Protein AF-A0A920NM06-F1 (afdb_monomer)

pLDDT: mean 93.57, std 5.58, range [59.06, 98.06]

Radius of gyration: 14.75 Å; Cα contacts (8 Å, |Δi|>4): 52; chains: 1; bounding box: 33×29×51 Å

Sequence (97 aa):
MSKDNNATTGQVYSTVLNRERKGDYLGATIQVIPHITDEIKRRIHLVNNPKKYDVVICEVGGTVGDIESLPFMEAIRQMSVEVGYHNHLIVHVTLVP

Foldseek 3Di:
DDPLLDDDPVNLVVVLVVCVVVCVVVPDDDDLPPRSLVSLLVSQVVVQVVNPDPDDDDDQDDDPPDPRCVSVVVSVVVVCVVCDVVRDDDDDDDDDD

Secondary structure (DSSP, 8-state):
--GGG---HHHHHHHHHHHHHHTTTTTPPP-IIIIIHHHHHHHHHHHTTT---S-------S-TTSGGGHHHHHHHHHHHHHH-GGG----------

Nearest PDB structures (foldseek):
  1vcn-assembly1_A  TM=9.653E-01  e=6.039E-07  Thermus thermophilus
  1vcm-assembly1_A  TM=9.603E-01  e=5.358E-07  Thermus thermophilus
  1vco-assembly1_A  TM=9.599E-01  e=1.166E-06  Thermus thermophilus
  3nva-assembly1_A  TM=9.688E-01  e=4.344E-06  Saccharolobus solfataricus
  7mih-assembly1_A  TM=8.540E-01  e=8.904E-06  Homo sapiens

Structure (mmCIF, N/CA/C/O backbone):
data_AF-A0A920NM06-F1
#
_entry.id   AF-A0A920NM06-F1
#
loop_
_atom_site.group_PDB
_atom_site.id
_atom_site.type_symbol
_atom_site.label_atom_id
_atom_site.label_alt_id
_atom_site.label_comp_id
_atom_site.label_asym_id
_atom_site.label_entity_id
_atom_site.label_seq_id
_atom_site.pdbx_PDB_ins_code
_atom_site.Cartn_x
_atom_site.Cartn_y
_atom_site.Cartn_z
_atom_site.occupancy
_atom_site.B_iso_or_equiv
_atom_site.auth_seq_id
_atom_site.auth_comp_id
_atom_site.auth_asym_id
_atom_site.auth_atom_id
_atom_site.pdbx_PDB_model_num
ATOM 1 N N . MET A 1 1 ? -9.149 17.961 -4.881 1.00 59.06 1 MET A N 1
ATOM 2 C CA . MET A 1 1 ? -8.374 16.852 -4.283 1.00 59.06 1 MET A CA 1
ATOM 3 C C . MET A 1 1 ? -8.294 17.079 -2.782 1.00 59.06 1 MET A C 1
ATOM 5 O O . MET A 1 1 ? -7.954 18.191 -2.394 1.00 59.06 1 MET A O 1
ATOM 9 N N . SER A 1 2 ? -8.662 16.097 -1.952 1.00 77.81 2 SER A N 1
ATOM 10 C CA . SER A 1 2 ? -8.438 16.179 -0.498 1.00 77.81 2 SER A CA 1
ATOM 11 C C . SER A 1 2 ? -7.032 15.677 -0.148 1.00 77.81 2 SER A C 1
ATOM 13 O O . SER A 1 2 ? -6.350 15.088 -0.990 1.00 77.81 2 SER A O 1
ATOM 15 N N . LYS A 1 3 ? -6.601 15.886 1.103 1.00 75.94 3 LYS A N 1
ATOM 16 C CA . LYS A 1 3 ? -5.343 15.322 1.624 1.00 75.94 3 LYS A CA 1
ATOM 17 C C . LYS A 1 3 ? -5.318 13.789 1.606 1.00 75.94 3 LYS A C 1
ATOM 19 O O . LYS A 1 3 ? -4.235 13.222 1.621 1.00 75.94 3 LYS A O 1
ATOM 24 N N . ASP A 1 4 ? -6.478 13.141 1.550 1.00 79.56 4 ASP A N 1
ATOM 25 C CA . ASP A 1 4 ? -6.598 11.680 1.585 1.00 79.56 4 ASP A CA 1
ATOM 26 C C . ASP A 1 4 ? -6.312 11.031 0.224 1.00 79.56 4 ASP A C 1
ATOM 28 O O . ASP A 1 4 ? -6.027 9.841 0.156 1.00 79.56 4 ASP A O 1
ATOM 32 N N . ASN A 1 5 ? -6.337 11.818 -0.859 1.00 83.94 5 ASN A N 1
ATOM 33 C CA . ASN A 1 5 ? -6.131 11.327 -2.224 1.00 83.94 5 ASN A CA 1
ATOM 34 C C . ASN A 1 5 ? -4.649 11.171 -2.600 1.00 83.94 5 ASN A C 1
ATOM 36 O O . ASN A 1 5 ? -4.350 10.777 -3.722 1.00 83.94 5 ASN A O 1
ATOM 40 N N . ASN A 1 6 ? -3.724 11.529 -1.708 1.00 88.94 6 ASN A N 1
ATOM 41 C CA . ASN A 1 6 ? -2.292 11.382 -1.935 1.00 88.94 6 ASN A CA 1
A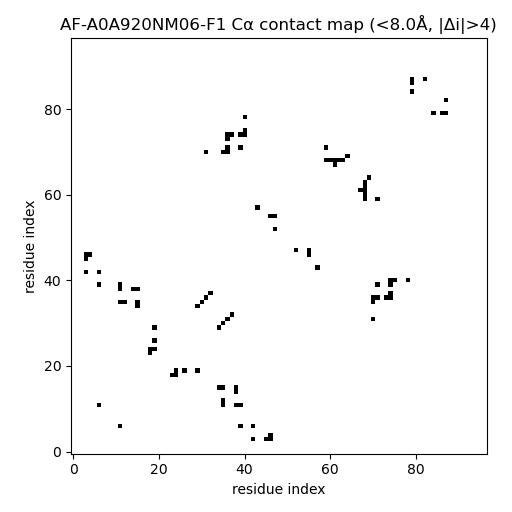TOM 42 C C . ASN A 1 6 ? -1.631 10.786 -0.690 1.00 88.94 6 ASN A C 1
ATOM 44 O O . ASN A 1 6 ? -1.720 11.353 0.401 1.00 88.94 6 ASN A O 1
ATOM 48 N N . ALA A 1 7 ? -0.950 9.657 -0.864 1.00 91.19 7 ALA A N 1
ATOM 49 C CA . ALA A 1 7 ? -0.215 8.976 0.186 1.00 91.19 7 ALA A CA 1
ATOM 50 C C . ALA A 1 7 ? 1.256 8.858 -0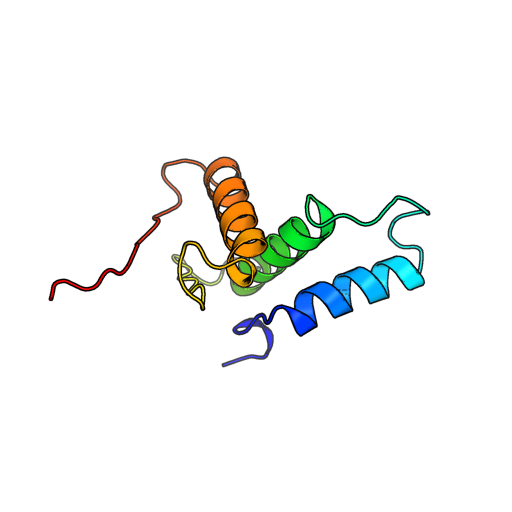.216 1.00 91.19 7 ALA A C 1
ATOM 52 O O . ALA A 1 7 ? 1.593 8.155 -1.162 1.00 91.19 7 ALA A O 1
ATOM 53 N N . THR A 1 8 ? 2.138 9.517 0.534 1.00 93.38 8 THR A N 1
ATOM 54 C CA . THR A 1 8 ? 3.587 9.416 0.314 1.00 93.38 8 THR A CA 1
ATOM 55 C C . THR A 1 8 ? 4.237 8.484 1.331 1.00 93.38 8 THR A C 1
ATOM 57 O O . THR A 1 8 ? 3.764 8.359 2.466 1.00 93.38 8 THR A O 1
ATOM 60 N N . THR A 1 9 ? 5.375 7.886 0.969 1.00 94.06 9 THR A N 1
ATOM 61 C CA . THR A 1 9 ? 6.184 7.049 1.872 1.00 94.06 9 THR A CA 1
ATOM 62 C C . THR A 1 9 ? 6.483 7.772 3.186 1.00 94.06 9 THR A C 1
ATOM 64 O O . THR A 1 9 ? 6.264 7.224 4.263 1.00 94.06 9 THR A O 1
ATOM 67 N N . GLY A 1 10 ? 6.875 9.049 3.125 1.00 94.88 10 GLY A N 1
ATOM 68 C CA . GLY A 1 10 ? 7.141 9.848 4.324 1.00 94.88 10 GLY A CA 1
ATOM 69 C C . GLY A 1 10 ? 5.933 9.953 5.262 1.00 94.88 10 GLY A C 1
ATOM 70 O O . GLY A 1 10 ? 6.079 9.806 6.475 1.00 94.88 10 GLY A O 1
ATOM 71 N N . GLN A 1 11 ? 4.725 10.140 4.724 1.00 95.31 11 GLN A N 1
ATOM 72 C CA . GLN A 1 11 ? 3.507 10.192 5.535 1.00 95.31 11 GLN A CA 1
ATOM 73 C C . GLN A 1 11 ? 3.160 8.835 6.156 1.00 95.31 11 GLN A C 1
ATOM 75 O O . GLN A 1 11 ? 2.760 8.789 7.321 1.00 95.31 11 GLN A O 1
ATOM 80 N N . VAL A 1 12 ? 3.295 7.744 5.397 1.00 96.25 12 VAL A N 1
ATOM 81 C CA . VAL A 1 12 ? 3.030 6.375 5.872 1.00 96.25 12 VAL A CA 1
ATOM 82 C C . VAL A 1 12 ? 3.963 6.036 7.032 1.00 96.25 12 VAL A C 1
ATOM 84 O O . VAL A 1 12 ? 3.498 5.738 8.133 1.00 96.25 12 VAL A O 1
ATOM 87 N N . TYR A 1 13 ? 5.272 6.183 6.826 1.00 96.81 13 TYR A N 1
ATOM 88 C CA . TYR A 1 13 ? 6.278 5.885 7.843 1.00 96.81 13 TYR A CA 1
ATOM 89 C C . TYR A 1 13 ? 6.140 6.797 9.061 1.00 96.81 13 TYR A C 1
ATOM 91 O O . TYR A 1 13 ? 6.163 6.315 10.190 1.00 96.81 13 TYR A O 1
ATOM 99 N N . SER A 1 14 ? 5.922 8.100 8.856 1.00 97.25 14 SER A N 1
ATOM 100 C CA . SER A 1 14 ? 5.691 9.032 9.964 1.00 97.25 14 SER A CA 1
ATOM 101 C C . SER A 1 14 ? 4.463 8.640 10.789 1.00 97.25 14 SER A C 1
ATOM 103 O O . SER A 1 14 ? 4.510 8.682 12.015 1.00 97.25 14 SER A O 1
ATOM 105 N N . THR A 1 15 ? 3.379 8.195 10.145 1.00 96.94 15 THR A N 1
ATOM 106 C CA . THR A 1 15 ? 2.166 7.750 10.850 1.00 96.94 15 THR A CA 1
ATOM 107 C C . THR A 1 15 ? 2.444 6.517 11.705 1.00 96.94 15 THR A C 1
ATOM 109 O O . THR A 1 15 ? 2.085 6.504 12.881 1.00 96.94 15 THR A O 1
ATOM 112 N N . VAL A 1 16 ? 3.111 5.505 11.143 1.00 97.75 16 VAL A N 1
ATOM 113 C CA . VAL A 1 16 ? 3.444 4.271 11.869 1.00 97.75 16 VAL A CA 1
ATOM 114 C C . VAL A 1 16 ? 4.392 4.554 13.034 1.00 97.75 16 VAL A C 1
ATOM 116 O O . VAL A 1 16 ? 4.113 4.123 14.148 1.00 97.75 16 VAL A O 1
ATOM 119 N N . LEU A 1 17 ? 5.443 5.350 12.825 1.00 96.94 17 LEU A N 1
ATOM 120 C CA . LEU A 1 17 ? 6.375 5.745 13.888 1.00 96.94 17 LEU A CA 1
ATOM 121 C C . LEU A 1 17 ? 5.690 6.553 14.997 1.00 96.94 17 LEU A C 1
ATOM 123 O O . LEU A 1 17 ? 5.976 6.363 16.174 1.00 96.94 17 LEU A O 1
ATOM 127 N N . ASN A 1 18 ? 4.762 7.445 14.648 1.00 97.69 18 ASN A N 1
ATOM 128 C CA . ASN A 1 18 ? 4.025 8.215 15.647 1.00 97.69 18 ASN A CA 1
ATOM 129 C C 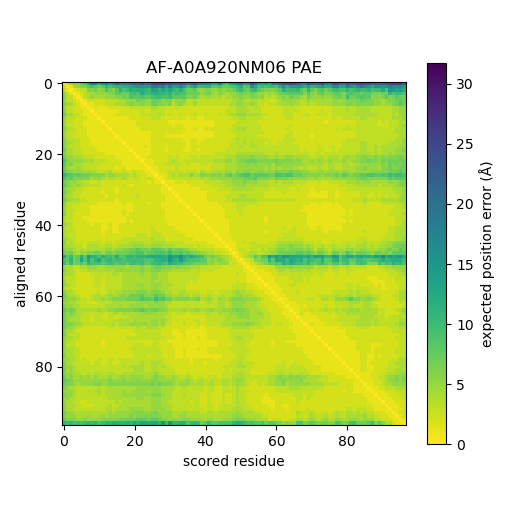. ASN A 1 18 ? 3.099 7.333 16.497 1.00 97.69 18 ASN A C 1
ATOM 131 O O . ASN A 1 18 ? 2.946 7.608 17.684 1.00 97.69 18 ASN A O 1
ATOM 135 N N . ARG A 1 19 ? 2.483 6.298 15.912 1.00 96.88 19 ARG A N 1
ATOM 136 C CA . ARG A 1 19 ? 1.683 5.305 16.653 1.00 96.88 19 ARG A CA 1
ATOM 137 C C . ARG A 1 19 ? 2.552 4.449 17.572 1.00 96.88 19 ARG A C 1
ATOM 139 O O . ARG A 1 19 ? 2.193 4.221 18.721 1.00 96.88 19 ARG A O 1
ATOM 146 N N . GLU A 1 20 ? 3.729 4.050 17.096 1.00 97.44 20 GLU A N 1
ATOM 147 C CA . GLU A 1 20 ? 4.717 3.326 17.901 1.00 97.44 20 GLU A CA 1
ATOM 148 C C . GLU A 1 20 ? 5.132 4.120 19.133 1.00 97.44 20 GLU A C 1
ATOM 150 O O . GLU A 1 20 ? 4.949 3.640 20.248 1.00 97.44 20 GLU A O 1
ATOM 155 N N . ARG A 1 21 ? 5.530 5.382 18.959 1.00 96.25 21 ARG A N 1
ATOM 156 C CA . ARG A 1 21 ? 5.936 6.250 20.074 1.00 96.25 21 ARG A CA 1
ATOM 157 C C . ARG A 1 21 ? 4.823 6.550 21.076 1.00 96.25 21 ARG A C 1
ATOM 159 O O . ARG A 1 21 ? 5.113 6.943 22.202 1.00 96.25 21 ARG A O 1
ATOM 166 N N . LYS A 1 22 ? 3.558 6.402 20.676 1.00 97.00 22 LYS A N 1
ATOM 167 C CA . LYS A 1 22 ? 2.392 6.530 21.566 1.00 97.00 22 LYS A CA 1
ATOM 168 C C . LYS A 1 22 ? 2.076 5.248 22.336 1.00 97.00 22 LYS A C 1
ATOM 170 O O . LYS A 1 22 ? 1.272 5.296 23.260 1.00 97.00 22 LYS A O 1
ATOM 175 N N . GLY A 1 23 ? 2.712 4.131 21.984 1.00 95.69 23 GLY A N 1
ATOM 176 C CA . GLY A 1 23 ? 2.463 2.826 22.586 1.00 95.69 23 GLY A CA 1
ATOM 177 C C . GLY A 1 23 ? 1.316 2.045 21.941 1.00 95.69 23 GLY A C 1
ATOM 178 O O . GLY A 1 23 ? 0.919 1.021 22.491 1.00 95.69 23 GLY A O 1
ATOM 179 N N . ASP A 1 24 ? 0.810 2.463 20.773 1.00 96.19 24 ASP A N 1
ATOM 180 C CA . ASP A 1 24 ? -0.350 1.829 20.119 1.00 96.19 24 ASP A CA 1
ATOM 181 C C . ASP A 1 24 ? -0.083 0.360 19.731 1.00 96.19 24 ASP A C 1
ATOM 183 O O . ASP A 1 24 ? -1.015 -0.432 19.613 1.00 96.19 24 ASP A O 1
ATOM 187 N N . TYR A 1 25 ? 1.189 -0.017 19.554 1.00 95.50 25 TYR A N 1
ATOM 188 C CA . TYR A 1 25 ? 1.605 -1.390 19.237 1.00 95.50 25 TYR A CA 1
ATOM 189 C C . TYR A 1 25 ? 2.045 -2.202 20.468 1.00 95.50 25 TYR A C 1
ATOM 191 O O . TYR A 1 25 ? 2.623 -3.272 20.312 1.00 95.50 25 TYR A O 1
ATOM 199 N N . LEU A 1 26 ? 1.796 -1.715 21.693 1.00 94.69 26 LEU A N 1
ATOM 200 C CA . LEU A 1 26 ? 2.011 -2.448 22.954 1.00 94.69 26 LEU A CA 1
ATOM 201 C C . LEU A 1 26 ? 3.431 -3.033 23.128 1.00 94.69 26 LEU A C 1
ATOM 203 O O . LEU A 1 26 ? 3.607 -4.102 23.707 1.00 94.69 26 LEU A O 1
ATOM 207 N N . GLY A 1 27 ? 4.451 -2.333 22.618 1.00 91.81 27 GLY A N 1
ATOM 208 C CA . GLY A 1 27 ? 5.854 -2.764 22.685 1.00 91.81 27 GLY A CA 1
ATOM 209 C C . GLY A 1 27 ? 6.259 -3.817 21.647 1.00 91.81 27 GLY A C 1
ATOM 210 O O . GLY A 1 27 ? 7.376 -4.328 21.710 1.00 91.81 27 GLY A O 1
ATOM 211 N N . ALA A 1 28 ? 5.387 -4.142 20.689 1.00 93.94 28 ALA A N 1
ATOM 212 C CA . ALA A 1 28 ? 5.734 -5.007 19.570 1.00 93.94 28 ALA A CA 1
ATOM 213 C C . ALA A 1 28 ? 6.767 -4.350 18.639 1.00 93.94 28 ALA A C 1
ATOM 215 O O . ALA A 1 28 ? 6.824 -3.129 18.480 1.00 93.94 28 ALA A O 1
ATOM 216 N N . THR A 1 29 ? 7.573 -5.182 17.980 1.00 95.62 29 THR A N 1
ATOM 217 C CA . THR A 1 29 ? 8.549 -4.729 16.986 1.00 95.62 29 THR A CA 1
ATOM 218 C C . THR A 1 29 ? 7.849 -4.203 15.739 1.00 95.62 29 THR A C 1
ATOM 220 O O . THR A 1 29 ? 7.065 -4.926 15.124 1.00 95.62 29 THR A O 1
ATOM 223 N N . ILE A 1 30 ? 8.192 -2.989 15.309 1.00 96.44 30 ILE A N 1
ATOM 224 C CA . ILE A 1 30 ? 7.672 -2.435 14.057 1.00 96.44 30 ILE A CA 1
ATOM 225 C C . ILE A 1 30 ? 8.439 -2.994 12.869 1.00 96.44 30 ILE A C 1
ATOM 227 O O . ILE A 1 30 ? 9.665 -3.065 12.853 1.00 96.44 30 ILE A O 1
ATOM 231 N N . GLN A 1 31 ? 7.682 -3.375 11.853 1.00 96.88 31 GLN A N 1
ATOM 232 C CA . GLN A 1 31 ? 8.154 -4.063 10.660 1.00 96.88 31 GLN A CA 1
ATOM 233 C C . GLN A 1 31 ? 7.443 -3.503 9.431 1.00 96.88 31 GLN A C 1
ATOM 235 O O . GLN A 1 31 ? 6.309 -3.035 9.535 1.00 96.88 31 GLN A O 1
ATOM 240 N N . VAL A 1 32 ? 8.079 -3.599 8.259 1.00 97.25 32 VAL A N 1
ATOM 241 C CA . VAL A 1 32 ? 7.448 -3.206 6.986 1.00 97.25 32 VAL A CA 1
ATOM 242 C C . VAL A 1 32 ? 6.171 -4.015 6.757 1.00 97.25 32 VAL A C 1
ATOM 244 O O . VAL A 1 32 ? 5.111 -3.446 6.513 1.00 97.25 32 VAL A O 1
ATOM 247 N N . ILE A 1 33 ? 6.257 -5.330 6.939 1.00 97.12 33 ILE A N 1
ATOM 248 C CA . ILE A 1 33 ? 5.102 -6.221 6.974 1.00 97.12 33 ILE A CA 1
ATOM 249 C C . ILE A 1 33 ? 4.911 -6.647 8.436 1.00 97.12 33 ILE A C 1
ATOM 251 O O . ILE A 1 33 ? 5.865 -7.169 9.013 1.00 97.12 33 ILE A O 1
ATOM 255 N N . PRO A 1 34 ? 3.739 -6.434 9.057 1.00 97.31 34 PRO A N 1
ATOM 256 C CA . PRO A 1 34 ? 2.515 -5.904 8.451 1.00 97.31 34 PRO A CA 1
ATOM 257 C C . PRO A 1 34 ? 2.344 -4.376 8.579 1.00 97.31 34 PRO A C 1
ATOM 259 O O . PRO A 1 34 ? 1.536 -3.798 7.867 1.00 97.31 34 PRO A O 1
ATOM 262 N N . HIS A 1 35 ? 3.080 -3.688 9.457 1.00 97.50 35 HIS A N 1
ATOM 263 C CA . HIS A 1 35 ? 2.701 -2.339 9.914 1.00 97.50 35 HIS A CA 1
ATOM 264 C C . HIS A 1 35 ? 2.698 -1.256 8.821 1.00 97.50 35 HIS A C 1
ATOM 266 O O . HIS A 1 35 ? 1.801 -0.412 8.793 1.00 97.50 35 HIS A O 1
ATOM 272 N N . ILE A 1 36 ? 3.692 -1.252 7.925 1.00 97.94 36 ILE A N 1
ATOM 273 C CA . ILE A 1 36 ? 3.747 -0.288 6.812 1.00 97.94 36 ILE A CA 1
ATOM 274 C C . ILE A 1 36 ? 2.729 -0.674 5.740 1.00 97.94 36 ILE A C 1
ATOM 276 O O . ILE A 1 36 ? 1.985 0.189 5.276 1.00 97.94 36 ILE A O 1
ATOM 280 N N . THR A 1 37 ? 2.658 -1.957 5.375 1.00 98.06 37 THR A N 1
ATOM 281 C CA . THR A 1 37 ? 1.697 -2.439 4.374 1.00 98.06 37 THR A CA 1
ATOM 282 C C . THR A 1 37 ? 0.260 -2.180 4.814 1.00 98.06 37 THR A C 1
ATOM 284 O O . THR A 1 37 ? -0.527 -1.657 4.033 1.00 98.06 37 THR A O 1
ATOM 287 N N . ASP A 1 38 ? -0.073 -2.419 6.080 1.00 97.69 38 ASP A N 1
ATOM 288 C CA . ASP A 1 38 ? -1.403 -2.166 6.636 1.00 97.69 38 ASP A CA 1
ATOM 289 C C . ASP A 1 38 ? -1.756 -0.680 6.645 1.00 97.69 38 ASP A C 1
ATOM 291 O O . ASP A 1 38 ? -2.893 -0.322 6.341 1.00 97.69 38 ASP A O 1
ATOM 295 N N . GLU A 1 39 ? -0.804 0.213 6.927 1.00 97.50 39 GLU A N 1
ATOM 296 C CA . GLU A 1 39 ? -1.059 1.653 6.837 1.00 97.50 39 GLU A CA 1
ATOM 297 C C . GLU A 1 39 ? -1.297 2.108 5.386 1.00 97.50 39 GLU A C 1
ATOM 299 O O . GLU A 1 39 ? -2.147 2.974 5.160 1.00 97.50 39 GLU A O 1
ATOM 304 N N . ILE A 1 40 ? -0.616 1.509 4.401 1.00 96.56 40 ILE A N 1
ATOM 305 C CA . ILE A 1 40 ? -0.883 1.745 2.971 1.00 96.56 40 ILE A CA 1
ATOM 306 C C . ILE A 1 40 ? -2.297 1.265 2.615 1.00 96.56 40 ILE A C 1
ATOM 308 O O . ILE A 1 40 ? -3.095 2.056 2.104 1.00 96.56 40 ILE A O 1
ATOM 312 N N . LYS A 1 41 ? -2.650 0.015 2.953 1.00 95.81 41 LYS A N 1
ATOM 313 C CA . LYS A 1 41 ? -3.996 -0.544 2.716 1.00 95.81 41 LYS A CA 1
ATOM 314 C C . LYS A 1 41 ? -5.080 0.309 3.368 1.00 95.81 41 LYS A C 1
ATOM 316 O O . LYS A 1 41 ? -6.073 0.661 2.730 1.00 95.81 41 LYS A O 1
ATOM 321 N N . ARG A 1 42 ? -4.867 0.721 4.624 1.00 95.38 42 ARG A N 1
ATOM 322 C CA . ARG A 1 42 ? -5.781 1.594 5.371 1.00 95.38 42 ARG A CA 1
ATOM 323 C C . ARG A 1 42 ? -6.047 2.887 4.608 1.00 95.38 42 ARG A C 1
ATOM 325 O O . ARG A 1 42 ? -7.201 3.283 4.491 1.00 95.38 42 ARG A O 1
ATOM 332 N N . ARG A 1 43 ? -5.010 3.540 4.075 1.00 94.25 43 ARG A N 1
ATOM 333 C CA . ARG A 1 43 ? -5.159 4.783 3.300 1.00 94.25 43 ARG A CA 1
ATOM 334 C C . ARG A 1 43 ? -5.982 4.577 2.035 1.00 94.25 43 ARG A C 1
ATOM 336 O O . ARG A 1 43 ? -6.885 5.372 1.794 1.00 94.25 43 ARG A O 1
ATOM 343 N N . ILE A 1 44 ? -5.745 3.494 1.298 1.00 92.44 44 ILE A N 1
ATOM 344 C CA . ILE A 1 44 ? -6.529 3.163 0.099 1.00 92.44 44 ILE A CA 1
ATOM 345 C C . ILE A 1 44 ? -8.009 2.953 0.463 1.00 92.44 44 ILE A C 1
ATOM 347 O O . ILE A 1 44 ? -8.893 3.510 -0.186 1.00 92.44 44 ILE A O 1
ATOM 351 N N . HIS A 1 45 ? -8.301 2.228 1.548 1.00 91.50 45 HIS A N 1
ATOM 352 C CA . HIS A 1 45 ? -9.680 2.010 1.999 1.00 91.50 45 HIS A CA 1
ATOM 353 C C . HIS A 1 45 ? -10.391 3.286 2.474 1.00 91.50 45 HIS A C 1
ATOM 355 O O . HIS A 1 45 ? -11.602 3.414 2.282 1.00 91.50 45 HIS A O 1
ATOM 361 N N . LEU A 1 46 ? -9.672 4.242 3.073 1.00 91.31 46 LEU A N 1
ATOM 362 C CA . LEU A 1 46 ? -10.264 5.496 3.557 1.00 91.31 46 LEU A CA 1
ATOM 363 C C . LEU A 1 46 ? -10.834 6.360 2.435 1.00 91.31 46 LEU A C 1
ATOM 365 O O . LEU A 1 46 ? -11.853 7.011 2.654 1.00 91.31 46 LEU A O 1
ATOM 369 N N . VAL A 1 47 ? -10.223 6.337 1.245 1.00 89.50 47 VAL A N 1
ATOM 370 C CA . VAL A 1 47 ? -10.684 7.124 0.087 1.00 89.50 47 VAL A CA 1
ATOM 371 C C . VAL A 1 47 ? -12.148 6.822 -0.239 1.00 89.50 47 VAL A C 1
ATOM 373 O O . VAL A 1 47 ? -12.888 7.719 -0.637 1.00 89.50 47 VAL A O 1
ATOM 376 N N . ASN A 1 48 ? -12.591 5.581 -0.017 1.00 88.62 48 ASN A N 1
ATOM 377 C CA . ASN A 1 48 ? -13.954 5.143 -0.291 1.00 88.62 48 ASN A CA 1
ATOM 378 C C . ASN A 1 48 ? -14.724 4.717 0.967 1.00 88.62 48 ASN A C 1
ATOM 380 O O . ASN A 1 48 ? -15.571 3.834 0.897 1.00 88.62 48 ASN A O 1
ATOM 384 N N . ASN A 1 49 ? -14.471 5.327 2.126 1.00 84.62 49 ASN A N 1
ATOM 385 C CA . ASN A 1 49 ? -15.291 5.142 3.329 1.00 84.62 49 ASN A CA 1
ATOM 386 C C . ASN A 1 49 ? -16.134 6.419 3.561 1.00 84.62 49 ASN A C 1
ATOM 388 O O . ASN A 1 49 ? -15.535 7.487 3.703 1.00 84.62 49 ASN A O 1
ATOM 392 N N . PRO A 1 50 ? -17.491 6.393 3.562 1.00 82.94 50 PRO A N 1
ATOM 393 C CA . PRO A 1 50 ? -18.414 5.253 3.694 1.00 82.94 50 PRO A CA 1
ATOM 394 C C . PRO A 1 50 ? -19.018 4.718 2.374 1.00 82.94 50 PRO A C 1
ATOM 396 O O . PRO A 1 50 ? -20.232 4.664 2.235 1.00 82.94 50 PRO A O 1
ATOM 399 N N . LYS A 1 51 ? -18.199 4.276 1.415 1.00 83.12 51 LYS A N 1
ATOM 400 C CA . LYS A 1 51 ? -18.601 3.726 0.100 1.00 83.12 51 LYS A CA 1
ATOM 401 C C . LYS A 1 51 ? -19.383 4.713 -0.769 1.00 83.12 51 LYS A C 1
ATOM 403 O O . LYS A 1 51 ? -20.554 4.515 -1.070 1.00 83.12 51 LYS A O 1
ATOM 408 N N . LYS A 1 52 ? -18.714 5.794 -1.167 1.00 88.25 52 LYS A N 1
ATOM 409 C CA . LYS A 1 52 ? -19.279 6.827 -2.054 1.00 88.25 52 LYS A CA 1
ATOM 410 C C . LYS A 1 52 ? -19.047 6.549 -3.540 1.00 88.25 52 LYS A C 1
ATOM 412 O O . LYS A 1 52 ? -19.696 7.177 -4.368 1.00 88.25 52 LYS A O 1
ATOM 417 N N . TYR A 1 53 ? -18.106 5.667 -3.863 1.00 91.44 53 TYR A N 1
ATOM 418 C CA . TYR A 1 53 ? -17.654 5.389 -5.221 1.00 91.44 53 TYR A CA 1
ATOM 419 C C . TYR A 1 53 ? -17.801 3.902 -5.540 1.00 91.44 53 TYR A C 1
ATOM 421 O O . TYR A 1 53 ? -17.489 3.056 -4.698 1.00 91.44 53 TYR A O 1
ATOM 429 N N . ASP A 1 54 ? -18.206 3.595 -6.771 1.00 92.69 54 ASP A N 1
ATOM 430 C CA . ASP A 1 54 ? -18.282 2.217 -7.274 1.00 92.69 54 ASP A CA 1
ATOM 431 C C . ASP A 1 54 ? -16.892 1.645 -7.585 1.00 92.69 54 ASP A C 1
ATOM 433 O O . ASP A 1 54 ? -16.633 0.463 -7.374 1.00 92.69 54 ASP A O 1
ATOM 437 N N . VAL A 1 55 ? -15.977 2.501 -8.056 1.00 93.25 55 VAL A N 1
ATOM 438 C CA . VAL A 1 55 ? -14.610 2.137 -8.448 1.00 93.25 55 VAL A CA 1
ATOM 439 C C . VAL A 1 55 ? -13.615 3.131 -7.855 1.00 93.25 55 VAL A C 1
ATOM 441 O O . VAL A 1 55 ? -13.821 4.343 -7.911 1.00 93.25 55 VAL A O 1
ATOM 444 N N . VAL A 1 56 ? -12.511 2.613 -7.314 1.00 93.12 56 VAL A N 1
ATOM 445 C CA . VAL A 1 56 ? -11.359 3.400 -6.854 1.00 93.12 56 VAL A CA 1
ATOM 446 C C . VAL A 1 56 ? -10.158 3.024 -7.706 1.00 93.12 56 VAL A C 1
ATOM 448 O O . VAL A 1 56 ? -9.764 1.861 -7.741 1.00 93.12 56 VAL A O 1
ATOM 451 N N . ILE A 1 57 ? -9.567 4.011 -8.374 1.00 94.69 57 ILE A N 1
ATOM 452 C CA . ILE A 1 57 ? -8.320 3.842 -9.121 1.00 94.69 57 ILE A CA 1
ATOM 453 C C . ILE A 1 57 ? -7.190 4.373 -8.242 1.00 94.69 57 ILE A C 1
ATOM 455 O O . ILE A 1 57 ? -7.213 5.534 -7.836 1.00 94.69 57 ILE A O 1
ATOM 459 N N . CYS A 1 58 ? -6.219 3.516 -7.936 1.00 93.62 58 CYS A N 1
ATOM 460 C CA . CYS A 1 58 ? -5.023 3.883 -7.191 1.00 93.62 58 CYS A CA 1
ATOM 461 C C . CYS A 1 58 ? -3.822 3.819 -8.133 1.00 93.62 58 CYS A C 1
ATOM 463 O O . CYS A 1 58 ? -3.469 2.750 -8.625 1.00 93.62 58 CYS A O 1
ATOM 465 N N . GLU A 1 59 ? -3.215 4.974 -8.388 1.00 94.56 59 GLU A N 1
ATOM 466 C CA . GLU A 1 59 ? -1.927 5.054 -9.066 1.00 94.56 59 GLU A CA 1
ATOM 467 C C . GLU A 1 59 ? -0.807 4.804 -8.054 1.00 94.56 59 GLU A C 1
ATOM 469 O O . GLU A 1 59 ? -0.836 5.320 -6.934 1.00 94.56 59 GLU A O 1
ATOM 474 N N . VAL A 1 60 ? 0.182 4.016 -8.462 1.00 92.38 60 VAL A N 1
ATOM 475 C CA . VAL A 1 60 ? 1.372 3.719 -7.668 1.00 92.38 60 VAL A CA 1
ATOM 476 C C . VAL A 1 60 ? 2.549 4.335 -8.396 1.00 92.38 60 VAL A C 1
ATOM 478 O O . VAL A 1 60 ? 2.883 3.912 -9.500 1.00 92.38 60 VAL A O 1
ATOM 481 N N . GLY A 1 61 ? 3.146 5.355 -7.786 1.00 90.94 61 GLY A N 1
ATOM 482 C CA . GLY A 1 61 ? 4.346 5.985 -8.323 1.00 90.94 61 GLY A CA 1
ATOM 483 C C . GLY A 1 61 ? 5.583 5.086 -8.221 1.00 90.94 61 GLY A C 1
ATOM 484 O O . GLY A 1 61 ? 5.612 4.115 -7.460 1.00 90.94 61 GLY A O 1
ATOM 485 N N . GLY A 1 62 ? 6.624 5.467 -8.960 1.00 91.75 62 GLY A N 1
ATOM 486 C CA . GLY A 1 62 ? 7.878 4.718 -9.067 1.00 91.75 62 GLY A CA 1
ATOM 487 C C . GLY A 1 62 ? 7.848 3.677 -10.186 1.00 91.75 62 GLY A C 1
ATOM 488 O O . GLY A 1 62 ? 6.870 3.566 -10.929 1.00 91.75 62 GLY A O 1
ATOM 489 N N . THR A 1 63 ? 8.931 2.912 -10.311 1.00 93.81 63 THR A N 1
ATOM 490 C CA . THR A 1 63 ? 9.048 1.844 -11.311 1.00 93.81 63 THR A CA 1
ATOM 491 C C . THR A 1 63 ? 9.016 0.489 -10.622 1.00 93.81 63 THR A C 1
ATOM 493 O O . THR A 1 63 ? 9.687 0.261 -9.616 1.00 93.81 63 THR A O 1
ATOM 496 N N . VAL A 1 64 ? 8.256 -0.458 -11.175 1.00 94.06 64 VAL A N 1
ATOM 497 C CA . VAL A 1 64 ? 8.285 -1.839 -10.676 1.00 94.06 64 VAL A CA 1
ATOM 498 C C . VAL A 1 64 ? 9.711 -2.384 -10.786 1.00 94.06 64 VAL A C 1
ATOM 500 O O . VAL A 1 64 ? 10.288 -2.400 -11.870 1.00 94.06 64 VAL A O 1
ATOM 503 N N . GLY A 1 65 ? 10.254 -2.853 -9.662 1.00 91.88 65 GLY A N 1
ATOM 504 C CA . GLY A 1 65 ? 11.643 -3.306 -9.540 1.00 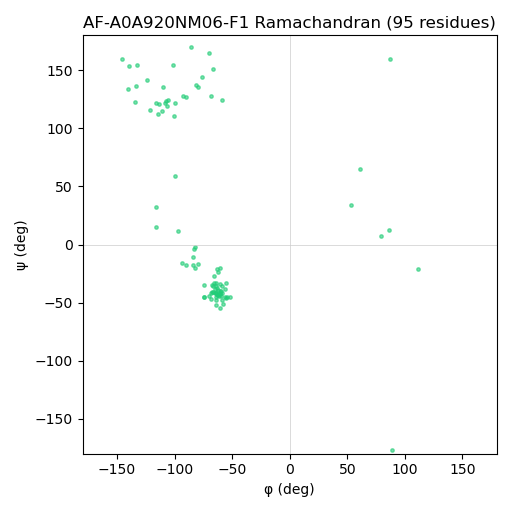91.88 65 GLY A CA 1
ATOM 505 C C . GLY A 1 65 ? 12.499 -2.391 -8.663 1.00 91.88 65 GLY A C 1
ATOM 506 O O . GLY A 1 65 ? 13.486 -2.861 -8.097 1.00 91.88 65 GLY A O 1
ATOM 507 N N . ASP A 1 66 ? 12.086 -1.137 -8.466 1.00 95.81 66 ASP A N 1
ATOM 508 C CA . ASP A 1 66 ? 12.774 -0.219 -7.564 1.00 95.81 66 ASP A CA 1
ATOM 509 C C . ASP A 1 66 ? 12.463 -0.543 -6.094 1.00 95.81 66 ASP A C 1
ATOM 511 O O . ASP A 1 66 ? 11.346 -0.918 -5.721 1.00 95.81 66 ASP A O 1
ATOM 515 N N . ILE A 1 67 ? 13.470 -0.370 -5.229 1.00 95.06 67 ILE A N 1
ATOM 516 C CA . ILE A 1 67 ? 13.385 -0.687 -3.790 1.00 95.06 67 ILE A CA 1
ATOM 517 C C . ILE A 1 67 ? 12.259 0.103 -3.108 1.00 95.06 67 ILE A C 1
ATOM 519 O O . ILE A 1 67 ? 11.587 -0.411 -2.212 1.00 95.06 67 ILE A O 1
ATOM 523 N N . GLU A 1 68 ? 12.033 1.345 -3.537 1.00 93.62 68 GLU A N 1
ATOM 524 C CA . GLU A 1 68 ? 11.019 2.230 -2.960 1.00 93.62 68 GLU A CA 1
ATOM 525 C C . GLU A 1 68 ? 9.582 1.740 -3.174 1.00 93.62 68 GLU A C 1
ATOM 527 O O . GLU A 1 68 ? 8.709 2.009 -2.346 1.00 93.62 68 GLU A O 1
ATOM 532 N N . SER A 1 69 ? 9.338 0.980 -4.243 1.00 91.88 69 SER A N 1
ATOM 533 C CA . SER A 1 69 ? 8.009 0.493 -4.611 1.00 91.88 69 SER A CA 1
ATOM 534 C C . SER A 1 69 ? 7.627 -0.790 -3.870 1.00 91.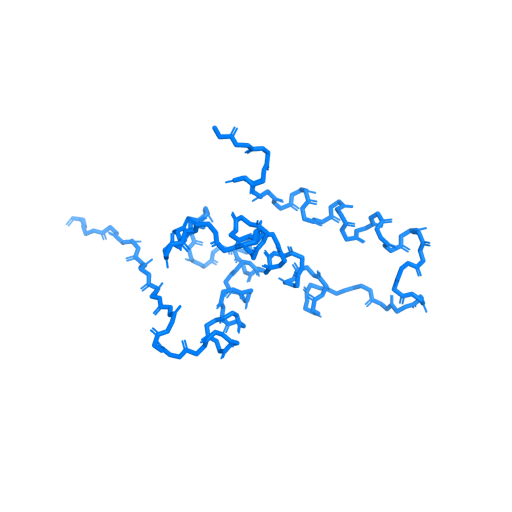88 69 SER A C 1
ATOM 536 O O . SER A 1 69 ? 6.444 -1.126 -3.802 1.00 91.88 69 SER A O 1
ATOM 538 N N . LEU A 1 70 ? 8.594 -1.508 -3.283 1.00 95.06 70 LEU A N 1
ATOM 539 C CA . LEU A 1 70 ? 8.372 -2.824 -2.670 1.00 95.06 70 LEU A CA 1
ATOM 540 C C . LEU A 1 70 ? 7.255 -2.836 -1.606 1.00 95.06 70 LEU A C 1
ATOM 542 O O . LEU A 1 70 ? 6.403 -3.726 -1.678 1.00 95.06 70 LEU A O 1
ATOM 546 N N . PRO A 1 71 ? 7.168 -1.872 -0.661 1.00 96.56 71 PRO A N 1
ATOM 547 C CA . PRO A 1 71 ? 6.081 -1.862 0.319 1.00 96.56 71 PRO A CA 1
ATOM 548 C C . PRO A 1 71 ? 4.699 -1.666 -0.317 1.00 96.56 71 PRO A C 1
ATOM 550 O O . PRO A 1 71 ? 3.725 -2.265 0.135 1.00 96.56 71 PRO A O 1
ATOM 553 N N . PHE A 1 72 ? 4.603 -0.856 -1.377 1.00 95.75 72 PHE A N 1
ATOM 554 C CA . PHE A 1 72 ? 3.346 -0.634 -2.095 1.00 95.75 72 PHE A CA 1
ATOM 555 C C . PHE A 1 72 ? 2.924 -1.878 -2.874 1.00 95.75 72 PHE A C 1
ATOM 557 O O . PHE A 1 72 ? 1.766 -2.281 -2.794 1.00 95.75 72 PHE A O 1
ATOM 564 N N . MET A 1 73 ? 3.864 -2.528 -3.564 1.00 95.69 73 MET A N 1
ATOM 565 C CA . MET A 1 73 ? 3.597 -3.764 -4.302 1.00 95.69 73 MET A CA 1
ATOM 566 C C . MET A 1 73 ? 3.108 -4.880 -3.376 1.00 95.69 73 MET A C 1
ATOM 568 O O . MET A 1 73 ? 2.143 -5.570 -3.705 1.00 95.69 73 MET A O 1
ATOM 572 N N . GLU A 1 74 ? 3.710 -5.024 -2.194 1.00 97.62 74 GLU A N 1
ATOM 573 C CA . GLU A 1 74 ? 3.247 -5.997 -1.203 1.00 97.62 74 GLU A CA 1
ATOM 574 C C . GLU A 1 74 ? 1.864 -5.642 -0.640 1.00 97.62 74 GLU A C 1
ATOM 576 O O . GLU A 1 74 ? 1.016 -6.524 -0.507 1.00 97.62 74 GLU A O 1
ATOM 581 N N . ALA A 1 75 ? 1.590 -4.364 -0.359 1.00 97.19 75 ALA A N 1
ATOM 582 C CA . ALA A 1 75 ? 0.266 -3.934 0.087 1.00 97.19 75 ALA A CA 1
ATOM 583 C C . ALA A 1 75 ? -0.817 -4.253 -0.960 1.00 97.19 75 ALA A C 1
ATOM 585 O O . ALA A 1 75 ? -1.860 -4.803 -0.613 1.00 97.19 75 ALA A O 1
ATOM 586 N N . ILE A 1 76 ? -0.552 -3.991 -2.244 1.00 95.38 76 ILE A N 1
ATOM 587 C CA . ILE A 1 76 ? -1.466 -4.309 -3.354 1.00 95.38 76 ILE A CA 1
ATOM 588 C C . ILE A 1 76 ? -1.664 -5.818 -3.485 1.00 95.38 76 ILE A C 1
ATOM 590 O O . ILE A 1 76 ? -2.791 -6.273 -3.676 1.00 95.38 76 ILE A O 1
ATOM 594 N N . ARG A 1 77 ? -0.590 -6.606 -3.344 1.00 96.50 77 ARG A N 1
ATOM 595 C CA . ARG A 1 77 ? -0.652 -8.073 -3.374 1.00 96.50 77 ARG A CA 1
ATOM 596 C C . ARG A 1 7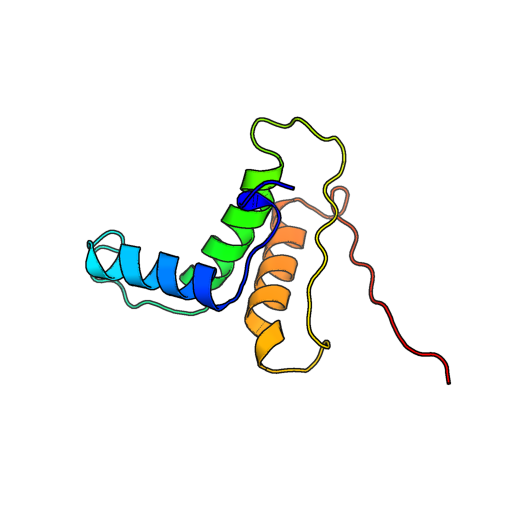7 ? -1.487 -8.637 -2.220 1.00 96.50 77 ARG A C 1
ATOM 598 O O . ARG A 1 77 ? -2.198 -9.617 -2.408 1.00 96.50 77 ARG A O 1
ATOM 605 N N . GLN A 1 78 ? -1.412 -8.051 -1.026 1.00 97.94 78 GLN A N 1
ATOM 606 C CA . GLN A 1 78 ? -2.284 -8.431 0.090 1.00 97.94 78 GLN A CA 1
ATOM 607 C C . GLN A 1 78 ? -3.737 -8.027 -0.185 1.00 97.94 78 GLN A C 1
ATOM 609 O O . GLN A 1 78 ? -4.635 -8.855 -0.052 1.00 97.94 78 GLN A O 1
ATOM 614 N N . MET A 1 79 ? -3.966 -6.794 -0.648 1.00 95.56 79 MET A N 1
ATOM 615 C CA . MET A 1 79 ? -5.310 -6.304 -0.965 1.00 95.56 79 MET A CA 1
ATOM 616 C C . MET A 1 79 ? -6.000 -7.128 -2.045 1.00 95.56 79 MET A C 1
ATOM 618 O O . MET A 1 79 ? -7.190 -7.390 -1.915 1.00 95.56 79 MET A O 1
ATOM 622 N N . SER A 1 80 ? -5.288 -7.554 -3.091 1.00 95.50 80 SER A N 1
ATOM 623 C CA . SER A 1 80 ? -5.868 -8.361 -4.172 1.00 95.50 80 SER A CA 1
ATOM 624 C C . SER A 1 80 ? -6.434 -9.690 -3.665 1.00 95.50 80 SER A C 1
ATOM 626 O O . SER A 1 80 ? -7.472 -10.150 -4.148 1.00 95.50 80 SER A O 1
ATOM 628 N N . VAL A 1 81 ? -5.795 -10.274 -2.645 1.00 96.19 81 VAL A N 1
ATOM 629 C CA . VAL A 1 81 ? -6.288 -11.462 -1.940 1.00 96.19 81 VAL A CA 1
ATOM 630 C C . VAL A 1 81 ? -7.463 -11.108 -1.025 1.00 96.19 81 V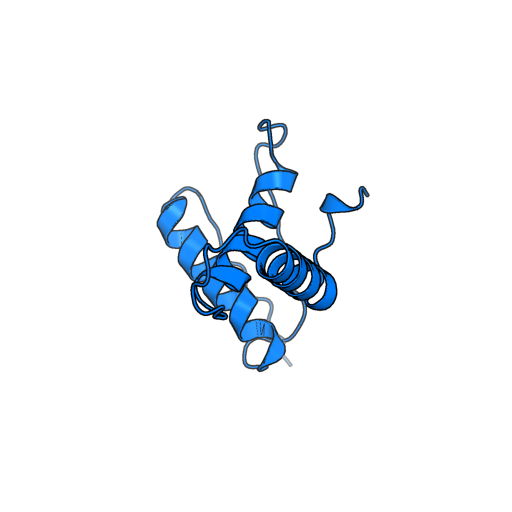AL A C 1
ATOM 632 O O . VAL A 1 81 ? -8.473 -11.804 -1.051 1.00 96.19 81 VAL A O 1
ATOM 635 N N . GLU A 1 82 ? -7.363 -10.023 -0.252 1.00 95.62 82 GLU A N 1
ATOM 636 C CA . GLU A 1 82 ? -8.388 -9.602 0.718 1.00 95.62 82 GLU A CA 1
ATOM 637 C C . GLU A 1 82 ? -9.723 -9.205 0.064 1.00 95.62 82 GLU A C 1
ATOM 639 O O . GLU A 1 82 ? -10.785 -9.570 0.567 1.00 95.62 82 GLU A O 1
ATOM 644 N N . VAL A 1 83 ? -9.696 -8.478 -1.061 1.00 93.56 83 VAL A N 1
ATOM 645 C CA . VAL A 1 83 ? -10.920 -8.059 -1.774 1.00 93.56 83 VAL A CA 1
ATOM 646 C C . VAL A 1 83 ? -11.474 -9.157 -2.685 1.00 93.56 83 VAL A C 1
ATOM 648 O O . VAL A 1 83 ? -12.657 -9.136 -3.030 1.00 93.56 83 VAL A O 1
ATOM 651 N N . GLY A 1 84 ? -10.642 -10.132 -3.056 1.00 95.12 84 GLY A N 1
ATOM 652 C CA . GLY A 1 84 ? -10.994 -11.249 -3.926 1.00 95.12 84 GLY A CA 1
ATOM 653 C C . GLY A 1 84 ? -10.837 -10.953 -5.421 1.00 95.12 84 GLY A C 1
ATOM 654 O O . GLY A 1 84 ? -10.824 -9.804 -5.870 1.00 95.12 84 GLY A O 1
ATOM 655 N N . TYR A 1 85 ? -10.734 -12.026 -6.211 1.00 93.56 85 TYR A N 1
ATOM 656 C CA . TYR A 1 85 ? -10.397 -11.985 -7.642 1.00 93.56 85 TYR A CA 1
ATOM 657 C C . TYR A 1 85 ? -11.325 -11.101 -8.488 1.00 93.56 85 TYR A C 1
ATOM 659 O O . TYR A 1 85 ? -10.865 -10.392 -9.373 1.00 93.56 85 TYR A O 1
ATOM 667 N N . HIS A 1 86 ? -12.626 -11.096 -8.193 1.00 96.38 86 HIS A N 1
ATOM 668 C CA . HIS A 1 86 ? -13.615 -10.344 -8.973 1.00 96.38 86 HIS A CA 1
ATOM 669 C C . HIS A 1 86 ? -13.730 -8.859 -8.595 1.00 96.38 86 HIS A C 1
ATOM 671 O O . HIS A 1 86 ? -14.477 -8.135 -9.244 1.00 96.38 86 HIS A O 1
ATOM 677 N N . ASN A 1 87 ? -13.011 -8.402 -7.564 1.00 95.06 87 ASN A N 1
ATOM 678 C CA . ASN A 1 87 ? -13.138 -7.046 -7.021 1.00 95.06 87 ASN A CA 1
ATOM 679 C C . ASN A 1 87 ? -11.857 -6.211 -7.176 1.00 95.06 87 ASN A C 1
ATOM 681 O O . ASN A 1 87 ? -11.714 -5.180 -6.519 1.00 95.06 87 ASN A O 1
ATOM 685 N N . HIS A 1 88 ? -10.912 -6.645 -8.015 1.00 95.62 88 HIS A N 1
ATOM 686 C CA . HIS A 1 88 ? -9.710 -5.874 -8.320 1.00 95.62 88 HIS A CA 1
ATOM 687 C C . HIS A 1 88 ? -9.251 -6.057 -9.768 1.00 95.62 88 HIS A C 1
ATOM 689 O O . HIS A 1 88 ? -9.566 -7.043 -10.428 1.00 95.62 88 HIS A O 1
ATOM 695 N N . LEU A 1 89 ? -8.458 -5.096 -10.240 1.00 96.50 89 LEU A N 1
ATOM 696 C CA . LEU A 1 89 ? -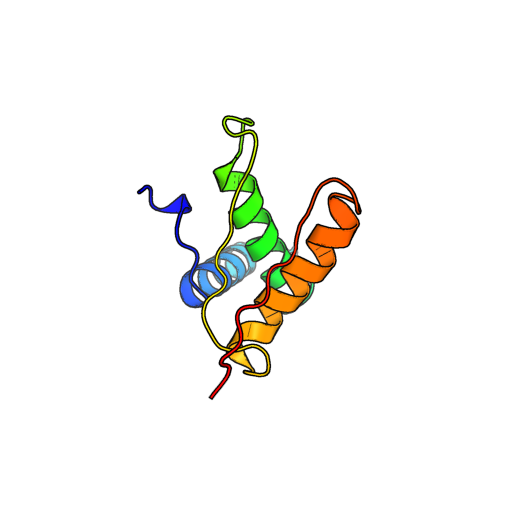7.746 -5.140 -11.511 1.00 96.50 89 LEU A CA 1
ATOM 697 C C . LEU A 1 89 ? -6.354 -4.536 -11.296 1.00 96.50 89 LEU A C 1
ATOM 699 O O . LEU A 1 89 ? -6.237 -3.477 -10.682 1.00 96.50 89 LEU A O 1
ATOM 703 N N . ILE A 1 90 ? -5.311 -5.194 -11.805 1.00 95.75 90 ILE A N 1
ATOM 704 C CA . ILE A 1 90 ? -3.938 -4.670 -11.807 1.00 95.75 90 ILE A CA 1
ATOM 705 C C . ILE A 1 90 ? -3.584 -4.299 -13.244 1.00 95.75 90 ILE A C 1
ATOM 707 O O . ILE A 1 90 ? -3.620 -5.148 -14.133 1.00 95.75 90 ILE A O 1
ATOM 711 N N . VAL A 1 91 ? -3.234 -3.033 -13.462 1.00 96.94 91 VAL A N 1
ATOM 712 C CA . VAL A 1 91 ? -2.809 -2.511 -14.765 1.00 96.94 91 VAL A CA 1
ATOM 713 C C . VAL A 1 91 ? -1.340 -2.121 -14.664 1.00 96.94 91 VAL A C 1
ATOM 715 O O . VAL A 1 91 ? -0.978 -1.293 -13.833 1.00 96.94 91 VAL A O 1
ATOM 718 N N . HIS A 1 92 ? -0.495 -2.723 -15.499 1.00 96.62 92 HIS A N 1
ATOM 719 C CA . HIS A 1 92 ? 0.925 -2.393 -15.582 1.00 96.62 92 HIS A CA 1
ATOM 720 C C . HIS A 1 92 ? 1.195 -1.600 -16.860 1.00 96.62 92 HIS A C 1
ATOM 722 O O . HIS A 1 92 ? 0.868 -2.053 -17.957 1.00 96.62 92 HIS A O 1
ATOM 728 N N . VAL A 1 93 ? 1.782 -0.414 -16.712 1.00 96.38 93 VAL A N 1
ATOM 729 C CA . VAL A 1 93 ? 2.165 0.445 -17.834 1.00 96.38 93 VAL A CA 1
ATOM 730 C C . VAL A 1 93 ? 3.612 0.142 -1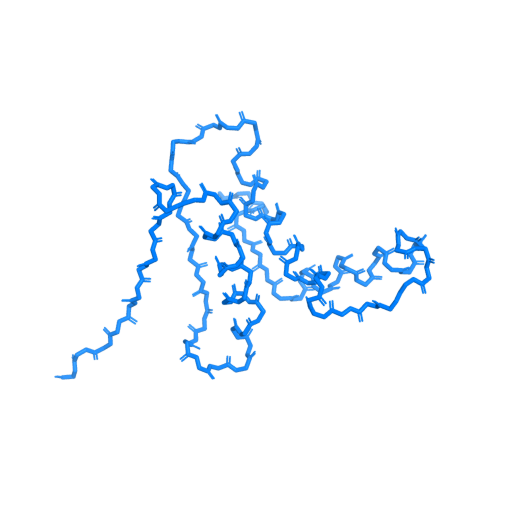8.201 1.00 96.38 93 VAL A C 1
ATOM 732 O O . VAL A 1 93 ? 4.486 0.153 -17.338 1.00 96.38 93 VAL A O 1
ATOM 735 N N . THR A 1 94 ? 3.861 -0.128 -19.481 1.00 96.25 94 THR A N 1
ATOM 736 C CA . THR A 1 94 ? 5.192 -0.448 -20.006 1.00 96.25 94 THR A CA 1
ATOM 737 C C . THR A 1 94 ? 5.489 0.358 -21.270 1.00 96.25 94 THR A C 1
ATOM 739 O O . THR A 1 94 ? 4.569 0.786 -21.970 1.00 96.25 94 THR A O 1
ATOM 742 N N . LEU A 1 95 ? 6.773 0.579 -21.550 1.00 97.00 95 LEU A N 1
ATOM 743 C CA . LEU A 1 95 ? 7.251 1.273 -22.744 1.00 97.00 95 LEU A CA 1
ATOM 744 C C . LEU A 1 95 ? 7.478 0.262 -23.874 1.00 97.00 95 LEU A C 1
ATOM 746 O O . LEU A 1 95 ? 8.227 -0.698 -23.700 1.00 97.00 95 LEU A O 1
ATOM 750 N N . VAL A 1 96 ? 6.883 0.512 -25.040 1.00 95.25 96 VAL A N 1
ATOM 751 C CA . VAL A 1 96 ? 7.246 -0.162 -26.295 1.00 95.25 96 VAL A CA 1
ATOM 752 C C . VAL A 1 96 ? 8.134 0.808 -27.083 1.00 95.25 96 VAL A C 1
ATOM 754 O O . VAL A 1 96 ? 7.624 1.862 -27.469 1.00 95.25 96 VAL A O 1
ATOM 757 N N . PRO A 1 97 ? 9.439 0.523 -27.237 1.00 88.12 97 PRO A N 1
ATOM 758 C CA . PRO A 1 97 ? 10.379 1.423 -27.901 1.00 88.12 97 PRO A CA 1
ATOM 759 C C . PRO A 1 97 ? 10.205 1.460 -29.424 1.00 88.12 97 PRO A C 1
ATOM 761 O O . PRO A 1 97 ? 9.742 0.449 -30.003 1.00 88.12 97 PRO A O 1
#

Solvent-accessible surface area (backbone atoms only — not comparable to full-atom values): 6392 Å² total; per-residue (Å²): 134,63,79,69,78,60,88,49,70,69,58,51,52,50,50,51,52,54,39,50,78,71,47,75,55,76,84,59,85,88,41,62,76,61,56,50,23,48,50,52,45,50,49,63,53,51,70,44,62,92,62,85,58,96,74,85,89,83,86,75,76,80,51,95,88,42,78,87,32,48,58,57,54,52,25,51,57,51,46,45,62,73,63,29,78,93,68,60,85,89,85,85,89,79,87,85,131

Mean predicted aligned error: 3.53 Å